Protein AF-A0AAD2MGA8-F1 (afdb_monomer_lite)

Radius of gyration: 21.23 Å; chains: 1; bounding box: 55×36×59 Å

InterPro domains:
  IPR002104 Integrase, catalytic domain [PF00589] (19-112)
  IPR002104 Integrase, catalytic domain [PS51898] (1-121)
  IPR011010 DNA breaking-rejoining enzyme, catalytic core [SSF56349] (2-118)
  IPR013762 Integrase-like, catalytic domain superfamily [G3DSA:1.10.443.10] (1-127)
  IPR050090 Bacterial tyrosine recombinase XerC/XerD complex [PTHR30349] (3-118)

Structure (mmCIF, N/CA/C/O backbone):
data_AF-A0AAD2MGA8-F1
#
_entry.id   AF-A0AAD2MGA8-F1
#
loop_
_atom_site.group_PDB
_atom_site.id
_atom_site.type_symbol
_atom_site.label_atom_id
_atom_site.label_alt_id
_atom_site.label_comp_id
_atom_site.label_asym_id
_atom_site.label_entity_id
_atom_site.label_seq_id
_atom_site.pdbx_PDB_ins_code
_atom_site.Cartn_x
_atom_site.Cartn_y
_atom_site.Cartn_z
_atom_site.occupancy
_atom_site.B_iso_or_equiv
_atom_site.auth_seq_id
_atom_site.auth_comp_id
_atom_site.auth_asym_id
_atom_site.auth_atom_id
_atom_site.pdbx_PDB_model_num
ATOM 1 N N . ASN A 1 1 ? -1.324 -15.407 -3.137 1.00 68.44 1 ASN A N 1
ATOM 2 C CA . ASN A 1 1 ? -1.871 -14.376 -4.052 1.00 68.44 1 ASN A CA 1
ATOM 3 C C . ASN A 1 1 ? -3.183 -13.847 -3.505 1.00 68.44 1 ASN A C 1
ATOM 5 O O . ASN A 1 1 ? -3.959 -14.646 -3.000 1.00 68.44 1 ASN A O 1
ATOM 9 N N . ARG A 1 2 ? -3.410 -12.527 -3.549 1.00 90.31 2 ARG A N 1
ATOM 10 C CA . ARG A 1 2 ? -4.646 -11.886 -3.065 1.00 90.31 2 ARG A CA 1
ATOM 11 C C . ARG A 1 2 ? -5.211 -10.942 -4.120 1.00 90.31 2 ARG A C 1
ATOM 13 O O . ARG A 1 2 ? -4.444 -10.382 -4.899 1.00 90.31 2 ARG A O 1
ATOM 20 N N . ILE A 1 3 ? -6.525 -10.749 -4.098 1.00 92.50 3 ILE A N 1
ATOM 21 C CA . ILE A 1 3 ? -7.237 -9.803 -4.959 1.00 92.50 3 ILE A CA 1
ATOM 22 C C . ILE A 1 3 ? -7.605 -8.591 -4.105 1.00 92.50 3 ILE A C 1
ATOM 24 O O . ILE A 1 3 ? -8.104 -8.746 -2.991 1.00 92.50 3 ILE A O 1
ATOM 28 N N . ILE A 1 4 ? -7.326 -7.393 -4.613 1.00 94.12 4 ILE A N 1
ATOM 29 C CA . ILE A 1 4 ? -7.707 -6.135 -3.974 1.00 94.12 4 ILE A CA 1
ATOM 30 C C . ILE A 1 4 ? -8.543 -5.314 -4.946 1.00 94.12 4 ILE A C 1
ATOM 32 O O . ILE A 1 4 ? -8.244 -5.261 -6.136 1.00 94.12 4 ILE A O 1
ATOM 36 N N . THR A 1 5 ? -9.573 -4.656 -4.428 1.00 93.75 5 THR A N 1
ATOM 37 C CA . THR A 1 5 ? -10.296 -3.627 -5.175 1.00 93.75 5 THR A CA 1
ATOM 38 C C . THR A 1 5 ? -9.454 -2.356 -5.250 1.00 93.75 5 THR A C 1
ATOM 40 O O . THR A 1 5 ? -8.779 -1.992 -4.278 1.00 93.75 5 THR A O 1
ATOM 43 N N . ILE A 1 6 ? -9.480 -1.688 -6.396 1.00 95.38 6 ILE A N 1
ATOM 44 C CA . ILE A 1 6 ? -8.843 -0.388 -6.618 1.00 95.38 6 ILE A CA 1
ATOM 45 C C . ILE A 1 6 ? -9.895 0.578 -7.152 1.00 95.38 6 ILE A C 1
ATOM 47 O O . ILE A 1 6 ? -10.859 0.146 -7.777 1.00 95.38 6 ILE A O 1
ATOM 51 N N . ASP A 1 7 ? -9.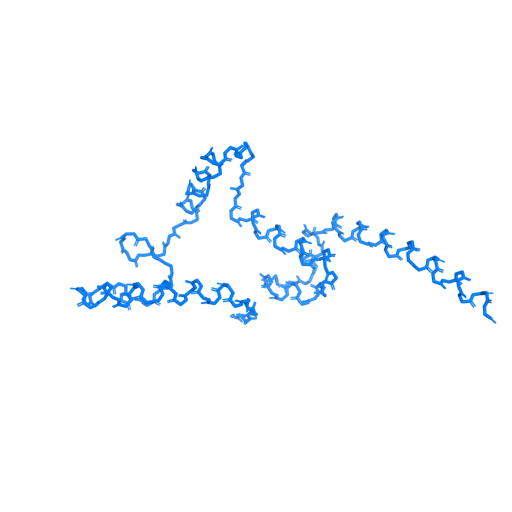720 1.859 -6.864 1.00 95.75 7 ASP A N 1
ATOM 52 C CA . ASP A 1 7 ? -10.568 2.930 -7.374 1.00 95.75 7 ASP A CA 1
ATOM 53 C C . ASP A 1 7 ? -10.247 3.254 -8.843 1.00 95.75 7 ASP A C 1
ATOM 55 O O . ASP A 1 7 ? -9.188 2.890 -9.375 1.00 95.75 7 ASP A O 1
ATOM 59 N N . ASP A 1 8 ? -11.150 3.992 -9.484 1.00 98.06 8 ASP A N 1
ATOM 60 C CA . ASP A 1 8 ? -11.048 4.342 -10.901 1.00 98.06 8 ASP A CA 1
ATOM 61 C C . ASP A 1 8 ? -9.831 5.217 -11.217 1.00 98.06 8 ASP A C 1
ATOM 63 O O . ASP A 1 8 ? -9.242 5.085 -12.295 1.00 98.06 8 ASP A O 1
ATOM 67 N N . ASN A 1 9 ? -9.388 6.071 -10.284 1.00 97.81 9 ASN A N 1
ATOM 68 C CA . ASN A 1 9 ? -8.199 6.897 -10.505 1.00 97.81 9 ASN A CA 1
ATOM 69 C C . ASN A 1 9 ? -6.940 6.030 -10.533 1.00 97.81 9 ASN A C 1
ATOM 71 O O . ASN A 1 9 ? -6.105 6.179 -11.431 1.00 97.81 9 ASN A O 1
ATOM 75 N N . THR A 1 10 ? -6.822 5.083 -9.598 1.00 96.81 10 THR A N 1
ATOM 76 C CA . THR A 1 10 ? -5.733 4.099 -9.607 1.00 96.81 10 THR A CA 1
ATOM 77 C C . THR A 1 10 ? -5.763 3.261 -10.886 1.00 96.81 10 THR A C 1
ATOM 79 O O . THR A 1 10 ? -4.730 3.106 -11.542 1.00 96.81 10 THR A O 1
ATOM 82 N N . LEU A 1 11 ? -6.935 2.763 -11.295 1.00 97.69 11 LEU A N 1
ATOM 83 C CA . LEU A 1 11 ? -7.085 1.993 -12.533 1.00 97.69 11 LEU A CA 1
ATOM 84 C C . LEU A 1 11 ? -6.670 2.809 -13.768 1.00 97.69 11 LEU A C 1
ATOM 86 O O . LEU A 1 11 ? -5.919 2.324 -14.618 1.00 97.69 11 LEU A O 1
ATOM 90 N N . SER A 1 12 ? -7.102 4.068 -13.845 1.00 98.06 12 SER A N 1
ATOM 91 C CA . SER A 1 12 ? -6.739 5.002 -14.912 1.00 98.06 12 SER A CA 1
ATOM 92 C C . SER A 1 12 ? -5.225 5.218 -14.989 1.00 98.06 12 SER A C 1
ATOM 94 O O . SER A 1 12 ? -4.641 5.152 -16.074 1.00 98.06 12 SER A O 1
ATOM 96 N N . LEU A 1 13 ? -4.551 5.392 -13.847 1.00 97.62 13 LEU A N 1
ATOM 97 C CA . LEU A 1 13 ? -3.096 5.544 -13.798 1.00 97.62 13 LEU A CA 1
ATOM 98 C C . LEU A 1 13 ? -2.363 4.293 -14.307 1.00 97.62 13 LEU A C 1
ATOM 100 O O . LEU A 1 13 ? -1.428 4.408 -15.101 1.00 97.62 13 LEU A O 1
ATOM 104 N N . LEU A 1 14 ? -2.804 3.099 -13.903 1.00 97.19 14 LEU A N 1
ATOM 105 C CA . LEU A 1 14 ? -2.227 1.836 -14.374 1.00 97.19 14 LEU A CA 1
ATOM 106 C C . LEU A 1 14 ? -2.420 1.649 -15.886 1.00 97.19 14 LEU A C 1
ATOM 108 O O . LEU A 1 14 ? -1.499 1.212 -16.580 1.00 97.19 14 LEU A O 1
ATOM 112 N N . ASN A 1 15 ? -3.580 2.039 -16.417 1.00 96.88 15 ASN A N 1
ATOM 113 C CA . ASN A 1 15 ? -3.840 2.008 -17.854 1.00 96.88 15 ASN A CA 1
ATOM 114 C C . ASN A 1 15 ? -2.933 2.974 -18.625 1.00 96.88 15 ASN A C 1
ATOM 116 O O . ASN A 1 15 ? -2.385 2.588 -19.657 1.00 96.88 15 ASN A O 1
ATOM 120 N N . LYS A 1 16 ? -2.691 4.188 -18.111 1.00 97.50 16 LYS A N 1
ATOM 121 C CA . LYS A 1 16 ? -1.730 5.130 -18.717 1.00 97.50 16 LYS A CA 1
ATOM 122 C C . LYS A 1 16 ? -0.327 4.530 -18.804 1.00 97.50 16 LYS A C 1
ATOM 124 O O . LYS A 1 16 ? 0.312 4.620 -19.851 1.00 97.50 16 LYS A O 1
ATOM 129 N N . ILE A 1 17 ? 0.127 3.863 -17.740 1.00 96.88 17 ILE A N 1
ATOM 130 C CA . ILE A 1 17 ? 1.422 3.166 -17.723 1.00 96.88 17 ILE A CA 1
ATOM 131 C C . ILE A 1 17 ? 1.456 2.061 -18.787 1.00 96.88 17 ILE A C 1
ATOM 133 O O . ILE A 1 17 ? 2.419 1.964 -19.548 1.00 96.88 17 ILE A O 1
ATOM 137 N N . LYS A 1 18 ? 0.393 1.257 -18.886 1.00 95.69 18 LYS A N 1
ATOM 138 C CA . LYS A 1 18 ? 0.277 0.182 -19.880 1.00 95.69 18 LYS A CA 1
ATOM 139 C C . LYS A 1 18 ? 0.322 0.709 -21.317 1.00 95.69 18 LYS A C 1
ATOM 141 O O . LYS A 1 18 ? 0.992 0.109 -22.157 1.00 95.69 18 LYS A O 1
ATOM 146 N N . VAL A 1 19 ? -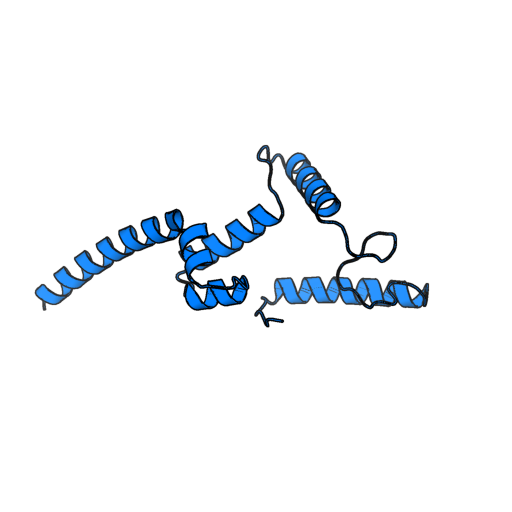0.361 1.820 -21.601 1.00 96.00 19 VAL A N 1
ATOM 147 C CA . VAL A 1 19 ? -0.352 2.470 -22.923 1.00 96.00 19 VAL A CA 1
ATOM 148 C C . VAL A 1 19 ? 1.053 2.957 -23.270 1.00 96.00 19 VAL A C 1
ATOM 150 O O . VAL A 1 19 ? 1.566 2.605 -24.330 1.00 96.00 19 VAL A O 1
ATOM 153 N N . TYR A 1 20 ? 1.704 3.682 -22.356 1.00 95.38 20 TYR A N 1
ATOM 154 C CA . TYR A 1 20 ? 3.082 4.145 -22.541 1.00 95.38 20 TYR A CA 1
ATOM 155 C C . TYR A 1 20 ? 4.039 2.981 -22.846 1.00 95.38 20 TYR A C 1
ATOM 157 O O . TYR A 1 20 ? 4.749 3.005 -23.846 1.00 95.38 20 TYR A O 1
ATOM 165 N N . GLN A 1 21 ? 4.003 1.913 -22.045 1.00 95.69 21 GLN A N 1
ATOM 166 C CA . GLN A 1 21 ? 4.875 0.753 -22.254 1.00 95.69 21 GLN A CA 1
ATOM 167 C C . GLN A 1 21 ? 4.579 -0.004 -23.553 1.00 95.69 21 GLN A C 1
ATOM 169 O O . GLN A 1 21 ? 5.487 -0.579 -24.148 1.00 95.69 21 GLN A O 1
ATOM 174 N N . SER A 1 22 ? 3.322 -0.008 -24.0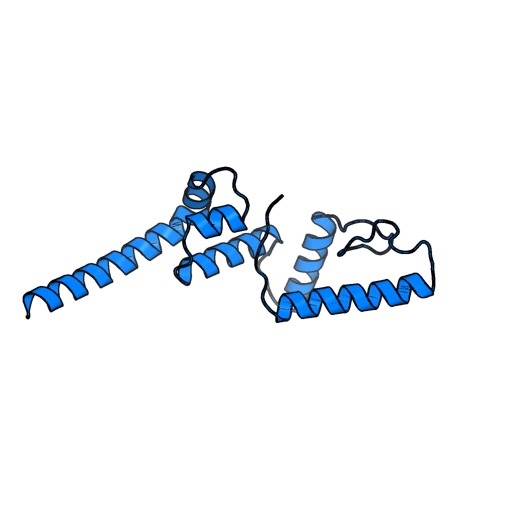04 1.00 94.19 22 SER A N 1
ATOM 175 C CA . SER A 1 22 ? 2.950 -0.613 -25.287 1.00 94.19 22 SER A CA 1
ATOM 176 C C . SER A 1 22 ? 3.548 0.170 -26.454 1.00 94.19 22 SER A C 1
ATOM 178 O O . SER A 1 22 ? 4.055 -0.442 -27.389 1.00 94.19 22 SER A O 1
ATOM 180 N N . ALA A 1 23 ? 3.554 1.504 -26.375 1.00 95.38 23 ALA A N 1
ATOM 181 C CA . ALA A 1 23 ? 4.187 2.357 -27.375 1.00 95.38 23 ALA A CA 1
ATOM 182 C C . ALA A 1 23 ? 5.715 2.169 -27.417 1.00 95.38 23 ALA A C 1
ATOM 184 O O . ALA A 1 23 ? 6.283 2.059 -28.499 1.00 95.38 23 ALA A O 1
ATOM 185 N N . GLU A 1 24 ? 6.379 2.063 -26.261 1.00 95.38 24 GLU A N 1
ATOM 186 C CA . GLU A 1 24 ? 7.822 1.778 -26.203 1.00 95.38 24 GLU A CA 1
ATOM 187 C C . GLU A 1 24 ? 8.161 0.397 -26.785 1.00 95.38 24 GLU A C 1
ATOM 189 O O . GLU A 1 24 ? 9.129 0.254 -27.530 1.00 95.38 24 GLU A O 1
ATOM 194 N N . LYS A 1 25 ? 7.305 -0.604 -26.556 1.00 94.31 25 LYS A N 1
ATOM 195 C CA . LYS A 1 25 ? 7.472 -1.945 -27.130 1.00 94.31 25 LYS A CA 1
ATOM 196 C C . LYS A 1 25 ? 7.351 -1.993 -28.658 1.00 94.31 25 LYS A C 1
ATOM 198 O O . LYS A 1 25 ? 7.936 -2.872 -29.287 1.00 94.31 25 LYS A O 1
ATOM 203 N N . LEU A 1 26 ? 6.597 -1.076 -29.269 1.00 94.62 26 LEU A N 1
ATOM 204 C CA . LEU A 1 26 ? 6.541 -0.966 -30.733 1.00 94.62 26 LEU A CA 1
ATOM 205 C C . LEU A 1 26 ? 7.867 -0.469 -31.320 1.00 94.62 26 LEU A C 1
ATOM 207 O O . LEU A 1 26 ? 8.201 -0.834 -32.443 1.00 94.62 26 LEU A O 1
ATOM 211 N N . LYS A 1 27 ? 8.618 0.343 -30.566 1.00 95.44 27 LYS A N 1
ATOM 212 C CA . LYS A 1 27 ? 9.938 0.846 -30.972 1.00 95.44 27 LYS A CA 1
ATOM 213 C C . LYS A 1 27 ? 11.024 -0.205 -30.762 1.00 95.44 27 LYS A C 1
ATOM 215 O O . LYS A 1 27 ? 11.904 -0.355 -31.600 1.00 95.44 27 LYS A O 1
ATOM 220 N N . ASP A 1 28 ? 10.943 -0.936 -29.653 1.00 94.12 28 ASP A N 1
ATOM 221 C CA . ASP A 1 28 ? 11.859 -2.018 -29.303 1.00 94.12 28 ASP A CA 1
ATOM 222 C C . ASP A 1 28 ? 11.076 -3.243 -28.813 1.00 94.12 28 ASP A C 1
ATOM 224 O O . ASP A 1 28 ? 10.552 -3.280 -27.700 1.00 94.12 28 ASP A O 1
ATOM 228 N N . SER A 1 29 ? 11.049 -4.296 -29.632 1.00 91.56 29 SER A N 1
ATOM 229 C CA . SER A 1 29 ? 10.354 -5.550 -29.310 1.00 91.56 29 SER A CA 1
ATOM 230 C C . SER A 1 29 ? 10.869 -6.248 -28.040 1.00 91.56 29 SER A C 1
ATOM 232 O O . SER A 1 29 ? 10.161 -7.079 -27.458 1.00 91.56 29 SER A O 1
ATOM 234 N N . THR A 1 30 ? 12.091 -5.922 -27.602 1.00 92.19 30 THR A N 1
ATOM 235 C CA . THR A 1 30 ? 12.724 -6.468 -26.398 1.00 92.19 30 THR A CA 1
ATOM 236 C C . THR A 1 30 ? 12.404 -5.678 -25.131 1.00 92.19 30 THR A C 1
ATOM 238 O O . THR A 1 30 ? 12.652 -6.172 -24.026 1.00 92.19 30 THR A O 1
ATOM 241 N N . PHE A 1 31 ? 11.777 -4.510 -25.268 1.00 94.88 31 PHE A N 1
ATOM 242 C CA . PHE A 1 31 ? 11.331 -3.698 -24.149 1.00 94.88 31 PHE A CA 1
ATOM 243 C C . PHE A 1 31 ? 10.333 -4.465 -23.272 1.00 94.88 31 PHE A C 1
ATOM 245 O O . PHE A 1 31 ? 9.331 -5.009 -23.749 1.00 94.88 31 PHE A O 1
ATOM 252 N N . ASN A 1 32 ? 10.605 -4.502 -21.963 1.00 94.12 32 ASN A N 1
ATOM 253 C CA . ASN A 1 32 ? 9.750 -5.116 -20.943 1.00 94.12 32 ASN A CA 1
ATOM 254 C C . ASN A 1 32 ? 9.213 -6.517 -21.328 1.00 94.12 32 ASN A C 1
ATOM 256 O O . ASN A 1 32 ? 8.014 -6.793 -21.221 1.00 94.12 32 ASN A O 1
ATOM 260 N N . LYS A 1 33 ? 10.096 -7.432 -21.765 1.00 91.31 33 LYS A N 1
ATOM 261 C CA . LYS A 1 33 ? 9.735 -8.831 -22.107 1.00 91.31 33 LYS A CA 1
ATOM 262 C C . LYS A 1 33 ? 8.898 -9.529 -21.029 1.00 91.31 33 LYS A C 1
ATOM 264 O O . LYS A 1 33 ? 7.984 -10.283 -21.356 1.00 91.31 33 LYS A O 1
ATOM 269 N N . ASN A 1 34 ? 9.174 -9.222 -19.763 1.00 92.06 34 ASN A N 1
ATOM 270 C CA . ASN A 1 34 ? 8.499 -9.796 -18.597 1.00 92.06 34 ASN A CA 1
ATOM 271 C C . ASN A 1 34 ? 7.101 -9.204 -18.332 1.00 92.06 34 ASN A C 1
ATOM 273 O O . ASN A 1 34 ? 6.436 -9.636 -17.394 1.00 92.06 34 ASN A O 1
ATOM 277 N N . LYS A 1 35 ? 6.642 -8.236 -19.143 1.00 93.50 35 LYS A N 1
ATOM 278 C CA . LYS A 1 35 ? 5.312 -7.603 -19.059 1.00 93.50 35 LYS A CA 1
ATOM 279 C C . LYS A 1 35 ? 5.004 -7.037 -17.664 1.00 93.50 35 LYS A C 1
ATOM 281 O O . LYS A 1 35 ? 3.881 -7.136 -17.173 1.00 93.50 35 LYS A O 1
ATOM 286 N N . LEU A 1 36 ? 6.012 -6.462 -17.012 1.00 95.56 36 LEU A N 1
ATOM 287 C CA . LEU A 1 36 ? 5.894 -5.893 -15.673 1.00 95.56 36 LEU A CA 1
ATOM 288 C C . LEU A 1 36 ? 5.180 -4.543 -15.720 1.00 95.56 36 LEU A C 1
ATOM 290 O O . LEU A 1 36 ? 5.432 -3.743 -16.611 1.00 95.56 36 LEU A O 1
ATOM 294 N N . VAL A 1 37 ? 4.343 -4.254 -14.725 1.00 95.00 37 VAL A N 1
ATOM 295 C CA . VAL A 1 37 ? 3.634 -2.965 -14.649 1.00 95.00 37 VAL A CA 1
ATOM 296 C C . VAL A 1 37 ? 4.580 -1.825 -14.276 1.00 95.00 37 VAL A C 1
ATOM 298 O O . VAL A 1 37 ? 4.507 -0.754 -14.866 1.00 95.00 37 VAL A O 1
ATOM 301 N N . PHE A 1 38 ? 5.493 -2.042 -13.330 1.00 95.81 38 PHE A N 1
ATOM 302 C CA . PHE A 1 38 ? 6.462 -1.034 -12.898 1.00 95.81 38 PHE A CA 1
ATOM 303 C C . PHE A 1 38 ? 7.872 -1.477 -13.267 1.00 95.81 38 PHE A C 1
ATOM 305 O O . PHE A 1 38 ? 8.310 -2.553 -12.860 1.00 95.81 38 PHE A O 1
ATOM 312 N N . ILE A 1 39 ? 8.580 -0.628 -14.008 1.00 96.00 39 ILE A N 1
ATOM 313 C CA . ILE A 1 39 ? 9.939 -0.881 -14.481 1.00 96.00 39 ILE A CA 1
ATOM 314 C C . ILE A 1 39 ? 10.828 0.347 -14.280 1.00 96.00 39 ILE A C 1
ATOM 316 O O . ILE A 1 39 ? 10.354 1.482 -14.270 1.00 96.00 39 ILE A O 1
ATOM 320 N N . ASN A 1 40 ? 12.123 0.114 -14.105 1.00 93.62 40 ASN A N 1
ATOM 321 C CA . ASN A 1 40 ? 13.165 1.130 -14.173 1.00 93.62 40 ASN A CA 1
ATOM 322 C C . ASN A 1 40 ? 13.665 1.297 -15.624 1.00 93.62 40 ASN A C 1
ATOM 324 O O . ASN A 1 40 ? 13.178 0.633 -16.538 1.00 93.62 40 ASN A O 1
ATOM 328 N N . GLY A 1 41 ? 14.673 2.153 -15.830 1.00 90.12 41 GLY A N 1
ATOM 329 C CA . GLY A 1 41 ? 15.252 2.403 -17.159 1.00 90.12 41 GLY A CA 1
ATOM 330 C C . GLY A 1 41 ? 15.854 1.170 -17.848 1.00 90.12 41 GLY A C 1
ATOM 331 O O . GLY A 1 41 ? 16.001 1.171 -19.061 1.00 90.12 41 GLY A O 1
ATOM 332 N N . ASN A 1 42 ? 16.128 0.098 -17.098 1.00 91.19 42 ASN A N 1
ATOM 333 C CA . ASN A 1 42 ? 16.670 -1.158 -17.614 1.00 91.19 42 ASN A CA 1
ATOM 334 C C . ASN A 1 42 ? 15.588 -2.249 -17.754 1.00 91.19 42 ASN A C 1
ATOM 336 O O . ASN A 1 42 ? 15.919 -3.425 -17.851 1.00 91.19 42 ASN A O 1
ATOM 340 N N . CYS A 1 43 ? 14.298 -1.892 -17.716 1.00 93.50 43 CYS A N 1
ATOM 341 C CA . CYS A 1 43 ? 13.168 -2.831 -17.774 1.00 93.50 43 CYS A CA 1
ATOM 342 C C . CYS A 1 43 ? 13.072 -3.837 -16.603 1.00 93.50 43 CYS A C 1
ATOM 344 O O . CYS A 1 43 ? 12.392 -4.858 -16.720 1.00 93.50 43 CYS A O 1
ATOM 346 N N . PHE A 1 44 ? 13.695 -3.547 -15.456 1.00 94.69 44 PHE A N 1
ATOM 347 C CA . PHE A 1 44 ? 13.587 -4.356 -14.233 1.00 94.69 44 PHE A CA 1
ATOM 348 C C . PHE A 1 44 ? 12.677 -3.695 -13.194 1.00 94.69 44 PHE A C 1
ATOM 350 O O . PHE A 1 44 ? 12.532 -2.470 -13.217 1.00 94.69 44 PHE A O 1
ATOM 357 N N . PRO A 1 45 ? 12.105 -4.449 -12.236 1.00 95.81 45 PRO A N 1
ATOM 358 C CA . PRO A 1 45 ? 11.372 -3.852 -11.127 1.00 95.81 45 PRO A CA 1
ATOM 359 C C . PRO A 1 45 ? 12.230 -2.810 -10.389 1.00 95.81 45 PRO A C 1
ATOM 361 O O . PRO A 1 45 ? 13.396 -3.080 -10.077 1.00 95.81 45 PRO A O 1
ATOM 364 N N . PRO A 1 46 ? 11.692 -1.616 -10.088 1.00 95.88 46 PRO A N 1
ATOM 365 C CA . PRO A 1 46 ? 12.409 -0.650 -9.271 1.00 95.88 46 PRO A CA 1
ATOM 366 C C . PRO A 1 46 ? 12.632 -1.209 -7.859 1.00 95.88 46 PRO A C 1
ATOM 368 O O . PRO A 1 46 ? 11.734 -1.800 -7.262 1.00 95.88 46 PRO A O 1
ATOM 371 N N . SER A 1 47 ? 13.829 -1.005 -7.304 1.00 96.19 47 SER A N 1
ATOM 372 C CA . SER A 1 47 ? 14.134 -1.437 -5.938 1.00 96.19 47 SER A CA 1
ATOM 373 C C . SER A 1 47 ? 13.453 -0.541 -4.901 1.00 96.19 47 SER A C 1
ATOM 375 O O . SER A 1 47 ? 13.257 0.655 -5.131 1.00 96.19 47 SER A O 1
ATOM 377 N N . ASN A 1 48 ? 13.177 -1.081 -3.711 1.00 94.81 48 ASN A N 1
ATOM 378 C CA . ASN A 1 48 ? 12.606 -0.306 -2.602 1.00 94.81 48 ASN A CA 1
ATOM 379 C C . ASN A 1 48 ? 13.432 0.952 -2.288 1.00 94.81 48 ASN A C 1
ATOM 381 O O . ASN A 1 48 ? 12.872 2.021 -2.047 1.00 94.81 48 ASN A O 1
ATOM 385 N N . ASN A 1 49 ? 14.763 0.856 -2.350 1.00 96.12 49 ASN A N 1
ATOM 386 C CA . ASN A 1 49 ? 15.651 1.996 -2.120 1.00 96.12 49 ASN A CA 1
ATOM 387 C C . ASN A 1 49 ? 15.500 3.066 -3.209 1.00 96.12 49 ASN A C 1
ATOM 389 O O . ASN A 1 49 ? 15.442 4.253 -2.894 1.00 96.12 49 ASN A O 1
ATOM 393 N N . ALA A 1 50 ? 15.391 2.668 -4.480 1.00 96.25 50 ALA A N 1
ATOM 394 C CA . ALA A 1 50 ? 15.196 3.606 -5.585 1.00 96.25 50 ALA A CA 1
ATOM 395 C C . ALA A 1 50 ? 13.854 4.348 -5.477 1.00 96.25 50 ALA A C 1
ATOM 397 O O . ALA A 1 50 ? 13.792 5.563 -5.704 1.00 96.25 50 ALA A O 1
ATOM 398 N N . ILE A 1 51 ? 12.794 3.635 -5.080 1.00 96.38 51 ILE A N 1
ATOM 399 C CA . ILE A 1 51 ? 11.467 4.221 -4.881 1.00 96.38 51 ILE A CA 1
ATOM 400 C C . ILE A 1 51 ? 11.489 5.186 -3.687 1.00 96.38 51 ILE A C 1
ATOM 402 O O . ILE A 1 51 ? 11.103 6.342 -3.846 1.00 96.38 51 ILE A O 1
ATOM 406 N N . ASN A 1 52 ? 12.012 4.776 -2.525 1.00 96.38 52 ASN A N 1
ATOM 407 C CA . ASN A 1 52 ? 12.103 5.649 -1.346 1.00 96.38 52 ASN A CA 1
ATOM 408 C C . ASN A 1 52 ? 12.987 6.882 -1.600 1.00 96.38 52 ASN A C 1
ATOM 410 O O . ASN A 1 52 ? 12.628 7.989 -1.203 1.00 96.38 52 ASN A O 1
ATOM 414 N N . LYS A 1 53 ? 14.107 6.736 -2.324 1.00 95.56 53 LYS A N 1
ATOM 415 C CA . LYS A 1 53 ? 14.956 7.871 -2.725 1.00 95.56 53 LYS A CA 1
ATOM 416 C C . LYS A 1 53 ? 14.199 8.849 -3.623 1.00 95.56 53 LYS A C 1
ATOM 418 O O . LYS A 1 53 ? 14.349 10.062 -3.481 1.00 95.56 53 LYS A O 1
ATOM 423 N N . SER A 1 54 ? 13.388 8.332 -4.545 1.00 95.12 54 SER A N 1
ATOM 424 C CA . SER A 1 54 ? 12.551 9.165 -5.409 1.00 95.12 54 SER A CA 1
ATOM 425 C C . SER A 1 54 ? 11.463 9.877 -4.612 1.00 95.12 54 SER A C 1
ATOM 427 O O . SER A 1 54 ? 11.323 11.087 -4.764 1.00 95.12 54 SER A O 1
ATOM 429 N N . LEU A 1 55 ? 10.773 9.175 -3.709 1.00 95.75 55 LEU A N 1
ATOM 430 C CA . LEU A 1 55 ? 9.776 9.759 -2.811 1.00 95.75 55 LEU A CA 1
ATOM 431 C C . LEU A 1 55 ? 10.377 10.892 -1.970 1.00 95.75 55 LEU A C 1
ATOM 433 O O . LEU A 1 55 ? 9.899 12.019 -2.052 1.00 95.75 55 LEU A O 1
ATOM 437 N N . LYS A 1 56 ? 11.490 10.638 -1.268 1.00 94.81 56 LYS A N 1
ATOM 438 C CA . LYS A 1 56 ? 12.196 11.649 -0.463 1.00 94.81 56 LYS A CA 1
ATOM 439 C C . LYS A 1 56 ? 12.579 12.882 -1.285 1.00 94.81 56 LYS A C 1
ATOM 441 O O . LYS A 1 56 ? 12.427 14.011 -0.822 1.00 94.81 56 LYS A O 1
ATOM 446 N N . ARG A 1 57 ? 13.037 12.685 -2.528 1.00 94.62 57 ARG A N 1
ATOM 447 C CA . ARG A 1 57 ? 13.351 13.786 -3.450 1.00 94.62 57 ARG A CA 1
ATOM 448 C C . ARG A 1 57 ? 12.119 14.642 -3.755 1.00 94.62 57 ARG A C 1
ATOM 450 O O . ARG A 1 57 ? 12.239 15.863 -3.742 1.00 94.62 57 ARG A O 1
ATOM 457 N N . TYR A 1 58 ? 10.967 14.035 -4.040 1.00 94.81 58 TYR A N 1
ATOM 458 C CA . TYR A 1 58 ? 9.732 14.781 -4.306 1.00 94.81 58 TYR A CA 1
ATOM 459 C C . TYR A 1 58 ? 9.191 15.468 -3.049 1.00 94.81 58 TYR A C 1
ATOM 461 O O . TYR A 1 58 ? 8.846 16.642 -3.126 1.00 94.81 58 TYR A O 1
ATOM 469 N N . CYS A 1 59 ? 9.209 14.801 -1.892 1.00 94.81 59 CYS A N 1
ATOM 470 C CA . CYS A 1 59 ? 8.828 15.399 -0.610 1.00 94.81 59 CYS A CA 1
ATOM 471 C C . CYS A 1 59 ? 9.638 16.669 -0.320 1.00 94.81 59 CYS A C 1
ATOM 473 O O . CYS A 1 59 ? 9.052 17.725 -0.094 1.00 94.81 59 CYS A O 1
ATOM 475 N N . LYS A 1 60 ? 10.972 16.605 -0.446 1.00 93.75 60 LYS A N 1
ATOM 476 C CA . LYS A 1 60 ? 11.847 17.772 -0.254 1.00 93.75 60 LYS A CA 1
ATOM 477 C C . LYS A 1 60 ? 11.534 18.906 -1.235 1.00 93.75 60 LYS A C 1
ATOM 479 O O . LYS A 1 60 ? 11.514 20.064 -0.837 1.00 93.75 60 LYS A O 1
ATOM 484 N N . LYS A 1 61 ? 11.281 18.585 -2.511 1.00 95.19 61 LYS A N 1
ATOM 485 C CA . LYS A 1 61 ? 10.911 19.585 -3.531 1.00 95.19 61 LYS A CA 1
ATOM 486 C C . LYS A 1 61 ? 9.593 20.298 -3.220 1.00 95.19 61 LYS A C 1
ATOM 488 O O . LYS A 1 61 ? 9.442 21.450 -3.597 1.00 95.19 61 LYS A O 1
ATOM 493 N N . LEU A 1 62 ? 8.665 19.614 -2.558 1.00 95.44 62 LEU A N 1
ATOM 494 C CA . LEU A 1 62 ? 7.359 20.143 -2.167 1.00 95.44 62 LEU A CA 1
ATOM 495 C C . LEU A 1 62 ? 7.365 20.798 -0.771 1.00 95.44 62 LEU A C 1
ATOM 497 O O . LEU A 1 62 ? 6.311 21.193 -0.289 1.00 95.44 62 LEU A O 1
ATOM 501 N N . GLY A 1 63 ? 8.525 20.905 -0.110 1.00 95.19 63 GLY A N 1
ATOM 502 C CA . GLY A 1 63 ? 8.645 21.514 1.220 1.00 95.19 63 GLY A CA 1
ATOM 503 C C . GLY A 1 63 ? 8.242 20.605 2.388 1.00 95.19 63 GLY A C 1
ATOM 504 O O . GLY A 1 63 ? 8.122 21.073 3.518 1.00 95.19 63 GLY A O 1
ATOM 505 N N . PHE A 1 64 ? 8.056 19.300 2.159 1.00 92.69 64 PHE A N 1
ATOM 506 C CA . PHE A 1 64 ? 7.840 18.346 3.246 1.00 92.69 64 PHE A CA 1
ATOM 507 C C . PHE A 1 64 ? 9.169 18.019 3.932 1.00 92.69 64 PHE A C 1
ATOM 509 O O . PHE A 1 64 ? 10.044 17.375 3.351 1.00 92.69 64 PHE A O 1
ATOM 516 N N . ASN A 1 65 ? 9.286 18.427 5.197 1.00 82.12 65 ASN A N 1
ATOM 517 C CA . ASN A 1 65 ? 10.488 18.223 6.015 1.00 82.12 65 ASN A CA 1
ATOM 518 C C . ASN A 1 65 ? 10.510 16.872 6.746 1.00 82.12 65 ASN A C 1
ATOM 520 O O . ASN A 1 65 ? 11.526 16.505 7.332 1.00 82.12 65 ASN A O 1
ATOM 524 N N . LYS A 1 66 ? 9.399 16.125 6.724 1.00 86.69 66 LYS A N 1
ATOM 525 C CA . LYS A 1 66 ? 9.309 14.795 7.330 1.00 86.69 66 LYS A CA 1
ATOM 526 C C . LYS A 1 66 ? 9.755 13.732 6.332 1.00 86.69 66 LYS A C 1
ATOM 528 O O . LYS A 1 66 ? 9.309 13.722 5.185 1.00 86.69 66 LYS A O 1
ATOM 533 N N . ASP A 1 67 ? 10.593 12.809 6.790 1.00 86.00 67 ASP A N 1
ATOM 534 C CA . ASP A 1 67 ? 10.978 11.645 5.999 1.00 86.00 67 ASP A CA 1
ATOM 535 C C . ASP A 1 67 ? 9.793 10.670 5.899 1.00 86.00 67 ASP A C 1
ATOM 537 O O . ASP A 1 67 ? 9.358 10.077 6.886 1.00 86.00 67 ASP A O 1
ATOM 541 N N . ILE A 1 68 ? 9.257 10.524 4.685 1.00 92.88 68 ILE A N 1
ATOM 542 C CA . ILE A 1 68 ? 8.165 9.602 4.357 1.00 92.88 68 ILE A CA 1
ATOM 543 C C . ILE A 1 68 ? 8.742 8.439 3.549 1.00 92.88 68 ILE A C 1
ATOM 545 O O . ILE A 1 68 ? 9.490 8.638 2.589 1.00 92.88 68 ILE A O 1
ATOM 549 N N . SER A 1 69 ? 8.366 7.217 3.926 1.00 94.94 69 SER A N 1
ATOM 550 C CA . SER A 1 69 ? 8.702 5.994 3.197 1.00 94.94 69 SER A CA 1
ATOM 551 C C . SER A 1 69 ? 7.470 5.394 2.520 1.00 94.94 69 SER A C 1
ATOM 553 O O . SER A 1 69 ? 6.331 5.697 2.874 1.00 94.94 69 SER A O 1
ATOM 555 N N . ILE A 1 70 ? 7.685 4.478 1.577 1.00 95.25 70 ILE A N 1
ATOM 556 C CA . ILE A 1 70 ? 6.600 3.711 0.942 1.00 95.25 70 ILE A CA 1
ATOM 557 C C . ILE A 1 70 ? 5.848 2.845 1.961 1.00 95.25 70 ILE A C 1
ATOM 559 O O . ILE A 1 70 ? 4.630 2.698 1.866 1.00 95.25 70 ILE A O 1
ATOM 563 N N . HIS A 1 71 ? 6.544 2.320 2.975 1.00 94.00 71 HIS A N 1
ATOM 564 C CA . HIS A 1 71 ? 5.883 1.656 4.099 1.00 94.00 71 HIS A CA 1
ATOM 565 C C . HIS A 1 71 ? 5.018 2.641 4.887 1.00 94.00 71 HIS A C 1
ATOM 567 O O . HIS A 1 71 ? 3.884 2.310 5.212 1.00 94.00 71 HIS A O 1
ATOM 573 N N . GLY A 1 72 ? 5.498 3.869 5.102 1.00 94.38 72 GLY A N 1
ATOM 574 C CA . GLY A 1 72 ? 4.715 4.951 5.699 1.00 94.38 72 GLY A CA 1
ATOM 575 C C . GLY A 1 72 ? 3.421 5.230 4.934 1.00 94.38 72 GLY A C 1
ATOM 576 O O . GLY A 1 72 ? 2.362 5.274 5.546 1.00 94.38 72 GLY A O 1
ATOM 577 N N . LEU A 1 73 ? 3.473 5.298 3.598 1.00 95.19 73 LEU A N 1
ATOM 578 C CA . LEU A 1 73 ? 2.265 5.448 2.772 1.00 95.19 73 LEU A CA 1
ATOM 579 C C . LEU A 1 73 ? 1.286 4.277 2.954 1.00 95.19 73 LEU A C 1
ATOM 581 O O . LEU A 1 73 ? 0.077 4.487 3.010 1.00 95.19 73 LEU A O 1
ATOM 585 N N . ARG A 1 74 ? 1.790 3.042 3.086 1.00 94.94 74 ARG A N 1
ATOM 586 C CA . ARG A 1 74 ? 0.954 1.871 3.391 1.00 94.94 74 ARG A CA 1
ATOM 587 C C . ARG A 1 74 ? 0.317 1.966 4.780 1.00 94.94 74 ARG A C 1
ATOM 589 O O . ARG A 1 74 ? -0.846 1.590 4.910 1.00 94.94 74 ARG A O 1
ATOM 596 N N . HIS A 1 75 ? 1.046 2.456 5.783 1.00 94.75 75 HIS A N 1
ATOM 597 C CA . HIS A 1 75 ? 0.479 2.709 7.108 1.00 94.75 75 HIS A CA 1
ATOM 598 C C . HIS A 1 75 ? -0.627 3.759 7.027 1.00 94.75 75 HIS A C 1
ATOM 600 O O . HIS A 1 75 ? -1.729 3.482 7.479 1.00 94.75 75 HIS A O 1
ATOM 606 N N . THR A 1 76 ? -0.389 4.894 6.361 1.00 94.75 76 THR A N 1
ATOM 607 C CA . THR A 1 76 ? -1.413 5.930 6.148 1.00 94.75 76 THR A CA 1
ATOM 608 C C . THR A 1 76 ? -2.646 5.385 5.428 1.00 94.75 76 THR A C 1
ATOM 610 O O . THR A 1 76 ? -3.767 5.671 5.827 1.00 94.75 76 THR A O 1
ATOM 613 N N . HIS A 1 77 ? -2.469 4.555 4.397 1.00 95.50 77 HIS A N 1
ATOM 614 C CA . HIS A 1 77 ? -3.589 3.901 3.713 1.00 95.50 77 HIS A CA 1
ATOM 615 C C . HIS A 1 77 ? -4.424 3.044 4.674 1.00 95.50 77 HIS A C 1
ATOM 617 O O . HIS A 1 77 ? -5.650 3.081 4.641 1.00 95.50 77 HIS A O 1
ATOM 623 N N . ALA A 1 78 ? -3.769 2.267 5.536 1.00 95.38 78 ALA A N 1
ATOM 624 C CA . ALA A 1 78 ? -4.456 1.422 6.502 1.00 95.38 78 ALA A CA 1
ATOM 625 C C . ALA A 1 78 ? -5.168 2.231 7.592 1.00 95.38 78 ALA A C 1
ATOM 627 O O . ALA A 1 78 ? -6.326 1.940 7.878 1.00 95.38 78 ALA A O 1
ATOM 628 N N . THR A 1 79 ? -4.517 3.252 8.158 1.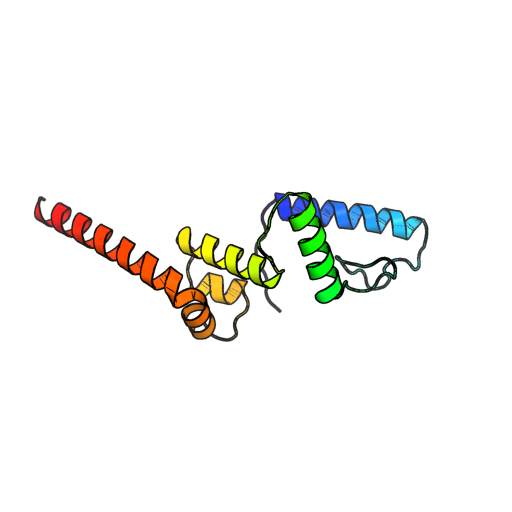00 95.31 79 THR A N 1
ATOM 629 C CA . THR A 1 79 ? -5.127 4.094 9.196 1.00 95.31 79 THR A CA 1
ATOM 630 C C . THR A 1 79 ? -6.324 4.865 8.651 1.00 95.31 79 THR A C 1
ATOM 632 O O . THR A 1 79 ? -7.371 4.870 9.284 1.00 95.31 79 THR A O 1
ATOM 635 N N . LEU A 1 80 ? -6.229 5.430 7.442 1.00 95.38 80 LEU A N 1
ATOM 636 C CA . LEU A 1 80 ? -7.358 6.100 6.791 1.00 95.38 80 LEU A CA 1
ATOM 637 C C . LEU A 1 80 ? -8.537 5.152 6.570 1.00 95.38 80 LEU A C 1
ATOM 639 O O . LEU A 1 80 ? -9.676 5.542 6.806 1.00 95.38 80 LE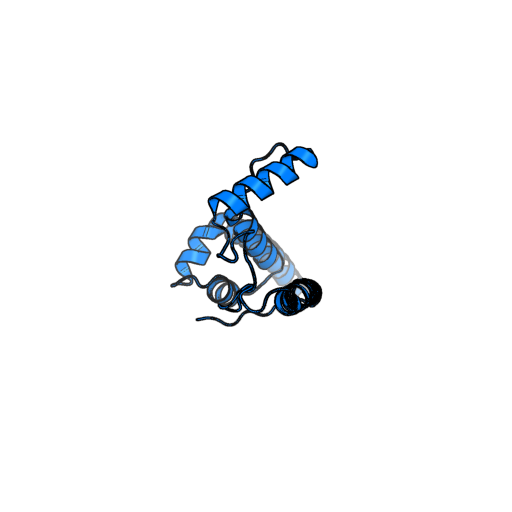U A O 1
ATOM 643 N N . LEU A 1 81 ? -8.285 3.912 6.141 1.00 94.56 81 LEU A N 1
ATOM 644 C CA . LEU A 1 81 ? -9.357 2.929 6.008 1.00 94.56 81 LEU A CA 1
ATOM 645 C C . LEU A 1 81 ? -10.005 2.612 7.361 1.00 94.56 81 LEU A C 1
ATOM 647 O O . LEU A 1 81 ? -11.227 2.533 7.417 1.00 94.56 81 LEU A O 1
ATOM 651 N N . LEU A 1 82 ? -9.221 2.470 8.433 1.00 93.44 82 LEU A N 1
ATOM 652 C CA . LEU A 1 82 ? -9.764 2.245 9.776 1.00 93.44 82 LEU A CA 1
ATOM 653 C C . LEU A 1 82 ? -10.624 3.413 10.248 1.00 93.44 82 LEU A C 1
ATOM 655 O O . LEU A 1 82 ? -11.767 3.188 10.615 1.00 93.44 82 LEU A O 1
ATOM 659 N N . TYR A 1 83 ? -10.144 4.652 10.128 1.00 91.38 83 TYR A N 1
ATOM 660 C CA . TYR A 1 83 ? -10.925 5.837 10.505 1.00 91.38 83 TYR A CA 1
ATOM 661 C C . TYR A 1 83 ? -12.233 6.004 9.719 1.00 91.38 83 TYR A C 1
ATOM 663 O O . TYR A 1 83 ? -13.123 6.716 10.175 1.00 91.38 83 TYR A O 1
ATOM 671 N N . ASN A 1 84 ? -12.349 5.376 8.546 1.00 92.31 84 ASN A N 1
ATOM 672 C CA . ASN A 1 84 ? -13.576 5.330 7.748 1.00 92.31 84 ASN A CA 1
ATOM 673 C C . ASN A 1 84 ? -14.357 4.023 7.976 1.00 92.31 84 ASN A C 1
ATOM 675 O O . ASN A 1 84 ? -14.988 3.505 7.055 1.00 92.31 84 ASN A O 1
ATOM 679 N N . ASP A 1 85 ? -14.256 3.463 9.183 1.00 89.50 85 ASP A N 1
ATOM 680 C CA . ASP A 1 85 ? -14.997 2.296 9.664 1.00 89.50 85 ASP A CA 1
ATOM 681 C C . ASP A 1 85 ? -14.838 1.046 8.775 1.00 89.50 85 ASP A C 1
ATOM 683 O O . ASP A 1 85 ? -15.688 0.150 8.730 1.00 89.50 85 ASP A O 1
ATOM 687 N N . CYS A 1 86 ? -13.719 0.944 8.043 1.00 92.88 86 CYS A N 1
ATOM 688 C CA . CYS A 1 86 ? -13.441 -0.232 7.233 1.00 92.88 86 CYS A CA 1
ATOM 689 C C . CYS A 1 86 ? -13.215 -1.441 8.141 1.00 92.88 86 CYS A C 1
ATOM 691 O O . CYS A 1 86 ? -12.367 -1.433 9.033 1.00 92.88 86 CYS A O 1
ATOM 693 N N . ASN A 1 87 ? -13.930 -2.528 7.856 1.00 93.19 87 ASN A N 1
ATOM 694 C CA . ASN A 1 87 ? -13.841 -3.753 8.633 1.00 93.19 87 ASN A CA 1
ATOM 695 C C . ASN A 1 87 ? -12.385 -4.257 8.758 1.00 93.19 87 ASN A C 1
ATOM 697 O O . ASN A 1 87 ? -11.739 -4.603 7.764 1.00 93.19 87 ASN A O 1
ATOM 701 N N . ILE A 1 88 ? -11.893 -4.379 9.995 1.00 93.81 88 ILE A N 1
ATOM 702 C CA . ILE A 1 88 ? -10.508 -4.764 10.316 1.00 93.81 88 ILE A CA 1
ATOM 703 C C . ILE A 1 88 ? -10.100 -6.128 9.731 1.00 93.81 88 ILE A C 1
ATOM 705 O O . ILE A 1 88 ? -8.973 -6.303 9.259 1.00 93.81 88 ILE A O 1
ATOM 709 N N . LYS A 1 89 ? -11.025 -7.097 9.673 1.00 94.06 89 LYS A N 1
ATOM 710 C CA . LYS A 1 89 ? -10.784 -8.415 9.060 1.00 94.06 89 LYS A CA 1
ATOM 711 C C . LYS A 1 89 ? -10.594 -8.284 7.551 1.00 94.06 89 LYS A C 1
ATOM 713 O O . LYS A 1 89 ? -9.716 -8.937 6.985 1.00 94.06 89 LYS A O 1
ATOM 718 N N . TYR A 1 90 ? -11.385 -7.438 6.893 1.00 94.06 90 TYR A N 1
ATOM 719 C CA . TYR A 1 90 ? -11.190 -7.125 5.479 1.00 94.06 90 TYR A CA 1
ATOM 720 C C . TYR A 1 90 ? -9.881 -6.360 5.245 1.00 94.06 90 TYR A C 1
ATOM 722 O O . TYR A 1 90 ? -9.116 -6.732 4.353 1.00 94.06 90 TYR A O 1
ATOM 730 N N . LEU A 1 91 ? -9.567 -5.362 6.076 1.00 94.69 91 LEU A N 1
ATOM 731 C CA . LEU A 1 91 ? -8.313 -4.617 5.988 1.00 94.69 91 LEU A CA 1
ATOM 732 C C . LEU A 1 91 ? -7.095 -5.539 6.121 1.00 94.69 91 LEU A C 1
ATOM 734 O O . LEU A 1 91 ? -6.179 -5.464 5.303 1.00 94.69 91 LEU A O 1
ATOM 738 N N . SER A 1 92 ? -7.100 -6.459 7.089 1.00 95.25 92 SER A N 1
ATOM 739 C CA . SER A 1 92 ? -6.039 -7.459 7.262 1.00 95.25 92 SER A CA 1
ATOM 740 C C . SER A 1 92 ? -5.817 -8.290 5.993 1.00 95.25 92 SER A C 1
ATOM 742 O O . SER A 1 92 ? -4.689 -8.379 5.497 1.00 95.25 92 SER A O 1
ATOM 744 N N . LYS A 1 93 ? -6.899 -8.793 5.378 1.00 94.75 93 LYS A N 1
ATOM 745 C CA . LYS A 1 93 ? -6.839 -9.505 4.089 1.00 94.75 93 LYS A CA 1
ATOM 746 C C . LYS A 1 93 ? -6.309 -8.619 2.959 1.00 94.75 93 LYS A C 1
ATOM 748 O O . LYS A 1 93 ? -5.467 -9.065 2.181 1.00 94.75 93 LYS A O 1
ATOM 753 N N . ARG A 1 94 ? -6.750 -7.357 2.878 1.00 94.88 94 ARG A N 1
ATOM 754 C CA . ARG A 1 94 ? -6.306 -6.376 1.870 1.00 94.88 94 ARG A CA 1
ATOM 755 C C . ARG A 1 94 ? -4.812 -6.065 1.984 1.00 94.88 94 ARG A C 1
ATOM 757 O O . ARG A 1 94 ? -4.123 -5.944 0.968 1.00 94.88 94 ARG A O 1
ATOM 764 N N . LEU A 1 95 ? -4.304 -5.949 3.207 1.00 94.31 95 LEU A N 1
ATOM 765 C CA . LEU A 1 95 ? -2.883 -5.777 3.510 1.00 94.31 95 LEU A CA 1
ATOM 766 C C . LEU A 1 95 ? -2.100 -7.091 3.332 1.00 94.31 95 LEU A C 1
ATOM 768 O O . LEU A 1 95 ? -0.888 -7.067 3.089 1.00 94.31 95 LEU A O 1
ATOM 772 N N . GLY A 1 96 ? -2.802 -8.224 3.364 1.00 94.75 96 GLY A N 1
ATOM 773 C CA . GLY A 1 96 ? -2.269 -9.582 3.315 1.00 94.75 96 GLY A CA 1
ATOM 774 C C . GLY A 1 96 ? -1.338 -9.858 4.477 1.00 94.75 96 GLY A C 1
ATOM 775 O O . GLY A 1 96 ? -0.218 -10.313 4.268 1.00 94.75 96 GLY A O 1
ATOM 776 N N . HIS A 1 97 ? -1.791 -9.509 5.676 1.00 95.12 97 HIS A N 1
ATOM 777 C CA . HIS A 1 97 ? -1.182 -10.008 6.897 1.00 95.12 97 HIS A CA 1
ATOM 778 C C . HIS A 1 97 ? -1.611 -11.464 7.100 1.00 95.12 97 HIS A C 1
ATOM 780 O O . HIS A 1 97 ? -2.739 -11.833 6.767 1.00 95.12 97 HIS A O 1
ATOM 786 N N . ASN A 1 98 ? -0.700 -12.290 7.615 1.00 92.81 98 ASN A N 1
ATOM 787 C CA . ASN A 1 98 ? -0.955 -13.719 7.814 1.00 92.81 98 ASN A CA 1
ATOM 788 C C . ASN A 1 98 ? -2.064 -13.960 8.842 1.00 92.81 98 ASN A C 1
ATOM 790 O O . ASN A 1 98 ? -2.842 -14.901 8.705 1.00 92.81 98 ASN A O 1
ATOM 794 N N . THR A 1 99 ? -2.153 -13.093 9.851 1.00 94.06 99 THR A N 1
ATOM 795 C CA . THR A 1 99 ? -3.188 -13.135 10.880 1.00 94.06 99 THR A CA 1
ATOM 796 C C . THR A 1 99 ? -3.823 -11.757 11.047 1.00 94.06 99 THR A C 1
ATOM 798 O O . THR A 1 99 ? -3.218 -10.718 10.761 1.00 94.06 99 THR A O 1
ATOM 801 N N . ILE A 1 100 ? -5.067 -11.744 11.532 1.00 95.31 100 ILE A N 1
ATOM 802 C CA . ILE A 1 100 ? -5.744 -10.502 11.920 1.00 95.31 100 ILE A CA 1
ATOM 803 C C . ILE A 1 100 ? -5.038 -9.825 13.101 1.00 95.31 100 ILE A C 1
ATOM 805 O O . ILE A 1 100 ? -4.985 -8.600 13.144 1.00 95.31 100 ILE A O 1
ATOM 809 N N . VAL A 1 101 ? -4.429 -10.622 13.986 1.00 96.00 101 VAL A N 1
ATOM 810 C CA . VAL A 1 101 ? -3.670 -10.167 15.157 1.00 96.00 101 VAL A CA 1
ATOM 811 C C . VAL A 1 101 ? -2.545 -9.224 14.743 1.00 96.00 101 VAL A C 1
ATOM 813 O O . VAL A 1 101 ? -2.464 -8.132 15.282 1.00 96.00 101 VAL A O 1
ATOM 816 N N . THR A 1 102 ? -1.782 -9.544 13.690 1.00 95.56 102 THR A N 1
ATOM 817 C CA . THR A 1 102 ? -0.743 -8.632 13.180 1.00 95.56 102 THR A CA 1
ATOM 818 C C . THR A 1 102 ? -1.310 -7.265 12.793 1.00 95.56 102 THR A C 1
ATOM 820 O O . THR A 1 102 ? -0.667 -6.243 13.010 1.00 95.56 102 THR A O 1
ATOM 823 N N . THR A 1 103 ? -2.511 -7.210 12.205 1.00 95.19 103 THR A N 1
ATOM 824 C CA . THR A 1 103 ? -3.158 -5.928 11.883 1.00 95.19 103 THR A CA 1
ATOM 825 C C . THR A 1 103 ? -3.593 -5.188 13.143 1.00 95.19 103 THR A C 1
ATOM 827 O O . THR A 1 103 ? -3.365 -3.987 13.215 1.00 95.19 103 THR A O 1
ATOM 830 N N . LEU A 1 104 ? -4.180 -5.890 14.116 1.00 94.38 104 LEU A N 1
ATOM 831 C CA . LEU A 1 104 ? -4.585 -5.304 15.396 1.00 94.38 104 LEU A CA 1
ATOM 832 C C . LEU A 1 104 ? -3.378 -4.714 16.135 1.00 94.38 104 LEU A C 1
ATOM 834 O O . LEU A 1 104 ? -3.401 -3.547 16.494 1.00 94.38 104 LEU A O 1
ATOM 838 N N . GLU A 1 105 ? -2.289 -5.471 16.262 1.00 95.44 105 GLU A N 1
ATOM 839 C CA . GLU A 1 105 ? -1.057 -5.023 16.922 1.00 95.44 105 GLU A CA 1
ATOM 840 C C . GLU A 1 105 ? -0.403 -3.843 16.192 1.00 95.44 105 GLU A C 1
ATOM 842 O O . GLU A 1 105 ? 0.036 -2.885 16.819 1.00 95.44 105 GLU A O 1
ATOM 847 N N . THR A 1 106 ? -0.360 -3.876 14.855 1.00 94.31 106 THR A N 1
ATOM 848 C CA . THR A 1 106 ? 0.272 -2.804 14.061 1.00 94.31 106 THR A CA 1
ATOM 849 C C . THR A 1 106 ? -0.469 -1.470 14.190 1.00 94.31 106 THR A C 1
ATOM 851 O O . THR A 1 106 ? 0.148 -0.409 14.084 1.00 94.31 106 THR A O 1
ATOM 854 N N . TYR A 1 107 ? -1.791 -1.510 14.368 1.00 94.81 107 TYR A N 1
ATOM 855 C CA . TYR A 1 107 ? -2.656 -0.327 14.362 1.00 94.81 107 TYR A CA 1
ATOM 856 C C . TYR A 1 107 ? -3.412 -0.136 15.681 1.00 94.81 107 TYR A C 1
ATOM 858 O O . TYR A 1 107 ? -4.426 0.555 15.686 1.00 94.81 107 TYR A O 1
ATOM 866 N N . SER A 1 108 ? -2.913 -0.711 16.781 1.00 93.62 108 SER A N 1
ATOM 867 C CA . SER A 1 108 ? -3.571 -0.698 18.096 1.00 93.62 108 SER A CA 1
ATOM 868 C C . SER A 1 108 ? -3.955 0.710 18.534 1.00 93.62 108 SER A C 1
ATOM 870 O O . SER A 1 108 ? -5.117 0.956 18.801 1.00 93.62 108 SER A O 1
ATOM 872 N N . HIS A 1 109 ? -3.027 1.665 18.444 1.00 92.00 109 HIS A N 1
ATOM 873 C CA . HIS A 1 109 ? -3.290 3.070 18.772 1.00 92.00 109 HIS A CA 1
ATOM 874 C C . HIS A 1 109 ? -4.501 3.668 18.032 1.00 92.00 109 HIS A C 1
ATOM 876 O O . HIS A 1 109 ? -5.293 4.382 18.633 1.00 92.00 109 HIS A O 1
ATOM 882 N N . VAL A 1 110 ? -4.677 3.362 16.739 1.00 91.06 110 VAL A N 1
ATOM 883 C CA . VAL A 1 110 ? -5.835 3.845 15.962 1.00 91.06 110 VAL A CA 1
ATOM 884 C C . VAL A 1 110 ? -7.114 3.161 16.430 1.00 91.06 110 VAL A C 1
ATOM 886 O O . VAL A 1 110 ? -8.164 3.790 16.496 1.00 91.06 110 VAL A O 1
ATOM 889 N N . ILE A 1 111 ? -7.033 1.867 16.736 1.00 90.06 111 ILE A N 1
ATOM 890 C CA . ILE A 1 111 ? -8.173 1.084 17.214 1.00 90.06 111 ILE A CA 1
ATOM 891 C C . ILE A 1 111 ? -8.619 1.594 18.586 1.00 90.06 111 ILE A C 1
ATOM 893 O O . ILE A 1 111 ? -9.805 1.843 18.758 1.00 90.06 111 ILE A O 1
ATOM 897 N N . ASP A 1 112 ? -7.688 1.847 19.505 1.00 91.44 112 ASP A N 1
ATOM 898 C CA . ASP A 1 112 ? -7.973 2.384 20.838 1.00 91.44 112 ASP A CA 1
ATOM 899 C C . ASP A 1 112 ? -8.687 3.749 20.748 1.00 91.44 112 ASP A C 1
ATOM 901 O O . ASP A 1 112 ? -9.668 4.003 21.450 1.00 91.44 112 ASP A O 1
ATOM 905 N N . GLU A 1 1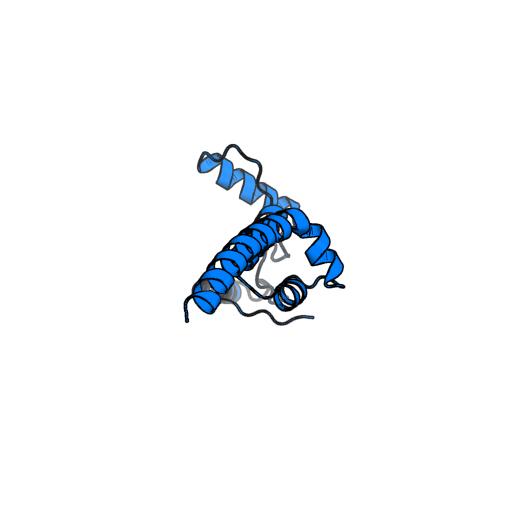13 ? -8.245 4.629 19.841 1.00 89.94 113 GLU A N 1
ATOM 906 C CA . GLU A 1 113 ? -8.918 5.908 19.567 1.00 89.94 113 GLU A CA 1
ATOM 907 C C . GLU A 1 113 ? -10.344 5.713 19.020 1.00 89.94 113 GLU A C 1
ATOM 909 O O . GLU A 1 113 ? -11.274 6.432 19.401 1.00 89.94 113 GLU A O 1
ATOM 914 N N . MET A 1 114 ? -10.539 4.737 18.128 1.00 89.00 114 MET A N 1
ATOM 915 C CA . MET A 1 114 ? -11.861 4.401 17.596 1.00 89.00 114 MET A CA 1
ATOM 916 C C . MET A 1 114 ? -12.777 3.820 18.677 1.00 89.00 114 MET A C 1
ATOM 918 O O . MET A 1 114 ? -13.943 4.202 18.741 1.00 89.00 114 MET A O 1
ATOM 922 N N . GLU A 1 115 ? -12.266 2.955 19.553 1.00 90.06 115 GLU A N 1
ATOM 923 C CA . GLU A 1 115 ? -13.023 2.375 20.668 1.00 90.06 115 GLU A CA 1
ATOM 924 C C . GLU A 1 115 ? -13.517 3.450 21.640 1.00 90.06 115 GLU A C 1
ATOM 926 O O . GLU A 1 115 ? -14.677 3.422 22.058 1.00 90.06 115 GLU A O 1
ATOM 931 N N . GLN A 1 116 ? -12.689 4.455 21.941 1.00 90.44 116 GLN A N 1
ATOM 932 C CA . GLN A 1 116 ? -13.122 5.601 22.746 1.00 90.44 116 GLN A CA 1
ATOM 933 C C . GLN A 1 116 ? -14.272 6.355 22.072 1.00 90.44 116 GLN A C 1
ATOM 935 O O . GLN A 1 116 ? -15.276 6.661 22.717 1.00 90.44 116 GLN A O 1
ATOM 940 N N . LYS A 1 117 ? -14.169 6.610 20.762 1.00 88.88 117 LYS A N 1
ATOM 941 C CA . LYS A 1 117 ? -15.234 7.264 19.987 1.00 88.88 117 LYS A CA 1
ATOM 942 C C . LYS A 1 117 ? -16.532 6.449 19.994 1.00 88.88 117 LYS A C 1
ATOM 944 O O . LYS A 1 117 ? -17.607 7.031 20.125 1.00 88.88 117 LYS A O 1
ATOM 949 N N . GLU A 1 118 ? -16.445 5.128 19.870 1.00 91.00 118 GLU A N 1
ATOM 950 C CA . GLU A 1 118 ? -17.603 4.229 19.942 1.00 91.00 118 GLU A CA 1
ATOM 951 C C . GLU A 1 118 ? -18.242 4.219 21.336 1.00 91.00 118 GLU A C 1
ATOM 953 O O . GLU A 1 118 ? -19.465 4.279 21.443 1.00 91.00 118 GLU A O 1
ATOM 958 N N . SER A 1 119 ? -17.442 4.241 22.406 1.00 93.12 119 SER A N 1
ATOM 959 C CA . SER A 1 119 ? -17.945 4.317 23.785 1.00 93.12 119 SER A CA 1
ATOM 960 C C . SER A 1 119 ? -18.853 5.535 24.003 1.00 93.12 119 SER A C 1
ATOM 962 O O . SER A 1 119 ? -19.957 5.411 24.544 1.00 93.12 119 SER A O 1
ATOM 964 N N . TYR A 1 120 ? -18.456 6.706 23.489 1.00 93.00 120 TYR A N 1
ATOM 965 C CA . TYR A 1 120 ? -19.291 7.910 23.547 1.00 93.00 120 TYR A CA 1
ATOM 966 C C . TYR A 1 120 ? -20.601 7.761 22.762 1.00 93.00 120 TYR A C 1
ATOM 968 O O . TYR A 1 120 ? -21.660 8.124 23.276 1.00 93.00 120 TYR A O 1
ATOM 976 N N . LYS A 1 121 ? -20.556 7.186 21.551 1.00 93.06 121 LYS A N 1
ATOM 977 C CA . LYS A 1 121 ? -21.760 6.940 20.736 1.00 93.06 121 LYS A CA 1
ATOM 978 C C . LYS A 1 121 ? -22.735 5.985 21.426 1.00 93.06 121 LYS A C 1
ATOM 980 O O . LYS A 1 121 ? -23.940 6.216 21.390 1.00 93.06 121 LYS A O 1
ATOM 985 N N . ILE A 1 122 ? -22.225 4.921 22.051 1.00 94.94 122 ILE A N 1
ATOM 986 C CA . ILE A 1 122 ? -23.045 3.948 22.786 1.00 94.94 122 ILE A CA 1
ATOM 987 C C . ILE A 1 122 ? -23.720 4.623 23.977 1.00 94.94 122 ILE A C 1
ATOM 989 O O . ILE A 1 122 ? -24.919 4.445 24.168 1.00 94.94 122 ILE A O 1
ATOM 993 N N . SER A 1 123 ? -22.980 5.425 24.746 1.00 94.69 123 SER A N 1
ATOM 994 C CA . SER A 1 123 ? -23.543 6.179 25.872 1.00 94.69 123 SER A CA 1
ATOM 995 C C . SER A 1 123 ? -24.706 7.076 25.429 1.00 94.69 123 SER A C 1
ATOM 997 O O . SER A 1 123 ? -25.792 7.027 26.006 1.00 94.69 123 SER A O 1
ATOM 999 N N . GLU A 1 124 ? -24.527 7.826 24.338 1.00 94.88 124 GLU A N 1
ATOM 1000 C CA . GLU A 1 124 ? -25.582 8.671 23.769 1.00 94.88 124 GLU A CA 1
ATOM 1001 C C . GLU A 1 124 ? -26.799 7.855 23.300 1.00 94.88 124 GLU A C 1
ATOM 1003 O O . GLU A 1 124 ? -27.943 8.232 23.561 1.00 94.88 124 GLU A O 1
ATOM 1008 N N . LEU A 1 125 ? -26.567 6.724 22.628 1.00 95.75 125 LEU A N 1
ATOM 1009 C CA . LEU A 1 125 ? -27.629 5.845 22.144 1.00 95.75 125 LEU A CA 1
ATOM 1010 C C . LEU A 1 125 ? -28.445 5.240 23.294 1.00 95.75 125 LEU A C 1
ATOM 1012 O O . LEU A 1 125 ? -29.671 5.220 23.220 1.00 95.75 125 LEU A O 1
ATOM 1016 N N . MET A 1 126 ? -27.785 4.774 24.356 1.00 95.88 126 MET A N 1
ATOM 1017 C CA . MET A 1 126 ? -28.458 4.189 25.520 1.00 95.88 126 MET A CA 1
ATOM 1018 C C . MET A 1 126 ? -29.334 5.217 26.242 1.00 95.88 126 MET A C 1
ATOM 1020 O O . MET A 1 126 ? -30.447 4.886 26.641 1.00 95.88 126 MET A O 1
ATOM 1024 N N . ASN A 1 127 ? -28.882 6.471 26.353 1.00 94.56 127 ASN A N 1
ATOM 1025 C CA . ASN A 1 127 ? -29.697 7.545 26.925 1.00 94.56 127 ASN A CA 1
ATOM 1026 C C . ASN A 1 127 ? -30.964 7.794 26.099 1.00 94.56 127 ASN A C 1
ATOM 1028 O O . ASN A 1 127 ? -32.051 7.827 26.663 1.00 94.56 127 ASN A O 1
ATOM 1032 N N . LYS A 1 128 ? -30.845 7.861 24.766 1.00 94.56 128 LYS A N 1
ATOM 1033 C CA . LYS A 1 128 ? -32.003 8.028 23.869 1.00 94.56 128 LYS A CA 1
ATOM 1034 C C . LYS A 1 128 ? -33.007 6.883 23.974 1.00 94.56 128 LYS A C 1
ATOM 1036 O O . LYS A 1 128 ? -34.202 7.124 23.891 1.00 94.56 128 LYS A O 1
ATOM 1041 N N . ILE A 1 129 ? -32.537 5.644 24.140 1.00 95.44 129 ILE A N 1
ATOM 1042 C CA . ILE A 1 129 ? -33.419 4.479 24.310 1.00 95.44 129 ILE A CA 1
ATOM 1043 C C . ILE A 1 129 ? -34.223 4.587 25.611 1.00 95.44 129 ILE A C 1
ATOM 1045 O O . ILE A 1 129 ? -35.392 4.228 25.620 1.00 95.44 129 ILE A O 1
ATOM 1049 N N . ASN A 1 130 ? -33.621 5.097 26.686 1.00 88.44 130 ASN A N 1
ATOM 1050 C CA . ASN A 1 130 ? -34.290 5.245 27.982 1.00 88.44 130 ASN A CA 1
ATOM 1051 C C . ASN A 1 130 ? -35.295 6.414 28.033 1.00 88.44 130 ASN A C 1
ATOM 1053 O O . ASN A 1 130 ? -36.032 6.531 29.009 1.00 88.44 130 ASN A O 1
ATOM 1057 N N . GLU A 1 131 ? -35.302 7.288 27.024 1.00 84.12 131 GLU A N 1
ATOM 1058 C CA . GLU A 1 131 ? -36.243 8.409 26.882 1.00 84.12 131 GLU A CA 1
ATOM 1059 C C . GLU A 1 131 ? -37.501 8.048 26.059 1.00 84.12 131 GLU A C 1
ATOM 1061 O O . GLU A 1 131 ? -38.389 8.891 25.913 1.00 84.12 131 GLU A O 1
ATOM 1066 N N . ILE A 1 132 ? -37.581 6.820 25.525 1.00 68.75 132 ILE A N 1
ATOM 1067 C CA . ILE A 1 132 ? -38.711 6.273 24.745 1.00 68.75 132 ILE A CA 1
ATOM 1068 C C . ILE A 1 132 ? -39.566 5.368 25.635 1.00 68.75 132 ILE A C 1
ATOM 1070 O O . ILE A 1 132 ? -40.810 5.486 25.551 1.00 68.75 132 ILE A O 1
#

Foldseek 3Di:
DADDDDDPVVVVVLVVLVVVQVVVCVVPVPALPVSDSAADPVNHHDDQVRVQVVVQVVCVVVVNPDRAGPVNVVVVVLLVCVVVVNDLVVSCRNVVPVDSVVSCVVCVVSVVVVVVVVVVVVVVVVVVVVVD

pLDDT: mean 93.63, std 4.03, range [68.44, 98.06]

Secondary structure (DSSP, 8-state):
-------HHHHHHHHHHHHHHHHHHHH-TTTTTT--SS--TTSSPPPHHHHHHHHHHHHHHTT--S---HHHHHHHHHHHHHHTT--HHHHHHHHT-SSHHHHHHHTHHHHHHHHHHHHHHHHHHHHHHHT-

Sequence (132 aa):
NRIITIDDNTLSLLNKIKVYQSAEKLKDSTFNKNKLVFINGNCFPPSNNAINKSLKRYCKKLGFNKDISIHGLRHTHATLLLYNDCNIKYLSKRLGHNTIVTTLETYSHVIDEMEQKESYKISELMNKINEI

Organism: Listeria monocytogenes (NCBI:txid1639)